Protein 6LYC (pdb70)

Solvent-accessible surface area: 7053 Å² total

Structure (mmCIF, N/CA/C/O backbone):
data_6LYC
#
_entry.id   6LYC
#
_cell.length_a   82.967
_cell.length_b   30.721
_cell.length_c   43.482
_cell.angle_alpha   90.00
_cell.angle_beta   100.26
_cell.angle_gamma   90.00
#
_symmetry.space_group_name_H-M   'C 1 2 1'
#
loop_
_entity.id
_entity.type
_entity.pdbx_description
1 polymer 'SIRPa of the NOD mouse strain'
2 polymer D4-2
3 non-polymer 'ACETIC ACID'
4 water water
#
loop_
_atom_site.group_PDB
_atom_site.id
_atom_site.type_symbol
_atom_site.label_atom_id
_atom_site.label_alt_id
_atom_site.label_comp_id
_atom_site.label_asym_id
_atom_site.label_entity_id
_atom_site.label_seq_id
_atom_site.pdbx_PDB_ins_code
_atom_site.Cartn_x
_atom_site.Cartn_y
_atom_site.Cartn_z
_atom_site.occupancy
_atom_site.B_iso_or_equiv
_atom_site.auth_seq_id
_atom_site.auth_comp_id
_atom_site.auth_asym_id
_atom_site.auth_atom_id
_atom_site.pdbx_PDB_model_num
ATOM 1 N N . THR A 1 7 ? 24.993 -31.450 -14.042 1.00 73.88 6 THR A N 1
ATOM 2 C CA . THR A 1 7 ? 25.178 -30.219 -14.810 1.00 72.64 6 THR A CA 1
ATOM 3 C C . THR A 1 7 ? 23.839 -29.531 -15.098 1.00 66.87 6 THR A C 1
ATOM 4 O O . THR A 1 7 ? 23.703 -28.782 -16.068 1.00 63.20 6 THR A O 1
ATOM 8 N N . GLU A 1 8 ? 22.855 -29.780 -14.237 1.00 65.34 7 GLU A N 1
ATOM 9 C CA . GLU A 1 8 ? 21.518 -29.255 -14.448 1.00 62.32 7 GLU A CA 1
ATOM 10 C C . GLU A 1 8 ? 21.483 -27.755 -14.162 1.00 54.96 7 GLU A C 1
ATOM 11 O O . GLU A 1 8 ? 22.432 -27.173 -13.620 1.00 54.00 7 GLU A O 1
ATOM 17 N N . VAL A 1 9 ? 20.362 -27.130 -14.543 1.00 50.88 8 VAL A N 1
ATOM 18 C CA . VAL A 1 9 ? 20.223 -25.690 -14.377 1.00 44.07 8 VAL A CA 1
ATOM 19 C C . VAL A 1 9 ? 20.292 -25.339 -12.902 1.00 41.02 8 VAL A C 1
ATOM 20 O O . VAL A 1 9 ? 19.790 -26.066 -12.034 1.00 45.76 8 VAL A O 1
ATOM 24 N N . LYS A 1 10 ? 20.934 -24.223 -12.608 1.00 33.59 9 LYS A N 1
ATOM 25 C CA . LYS A 1 10 ? 20.971 -23.700 -11.259 1.00 36.12 9 LYS A CA 1
ATOM 26 C C . LYS A 1 10 ? 20.225 -22.379 -11.232 1.00 35.53 9 LYS A C 1
ATOM 27 O O . LYS A 1 10 ? 20.262 -21.612 -12.197 1.00 32.14 9 LYS A O 1
ATOM 33 N N . VAL A 1 11 ? 19.504 -22.146 -10.141 1.00 33.02 10 VAL A N 1
ATOM 34 C CA . VAL A 1 11 ? 18.813 -20.895 -9.882 1.00 28.44 10 VAL A CA 1
ATOM 35 C C . VAL A 1 11 ? 19.591 -20.193 -8.793 1.00 28.89 10 VAL A C 1
ATOM 36 O O . VAL A 1 11 ? 19.748 -20.729 -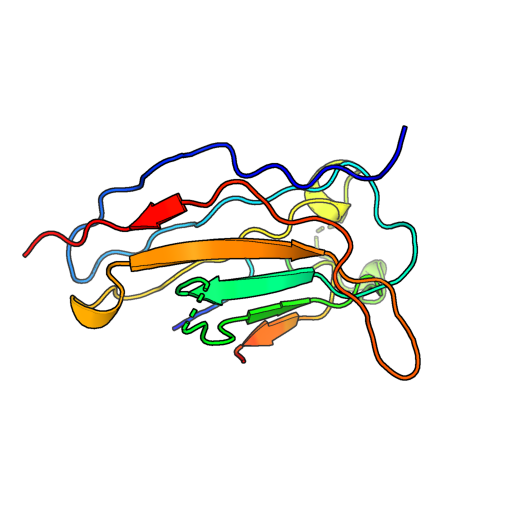7.692 1.00 32.05 10 VAL A O 1
ATOM 40 N N . ILE A 1 12 ? 20.078 -18.991 -9.094 1.00 28.81 11 ILE A N 1
ATOM 41 C CA A ILE A 1 12 ? 21.030 -18.284 -8.247 0.66 29.42 11 ILE A CA 1
ATOM 42 C CA B ILE A 1 12 ? 21.038 -18.293 -8.248 0.34 29.47 11 ILE A CA 1
ATOM 43 C C . ILE A 1 12 ? 20.359 -17.047 -7.688 1.00 29.36 11 ILE A C 1
ATOM 44 O O . ILE A 1 12 ? 20.101 -16.093 -8.424 1.00 26.91 11 ILE A O 1
ATOM 53 N N . GLN A 1 13 ? 20.091 -17.034 -6.376 1.00 31.08 12 GLN A N 1
ATOM 54 C CA . GLN A 1 13 ? 19.680 -15.807 -5.701 1.00 29.51 12 GLN A CA 1
ATOM 55 C C . GLN A 1 13 ? 20.800 -15.344 -4.780 1.00 32.66 12 GLN A C 1
ATOM 56 O O . GLN A 1 13 ? 20.904 -15.828 -3.650 1.00 37.81 12 GLN A O 1
ATOM 62 N N . PRO A 1 14 ? 21.584 -14.344 -5.167 1.00 35.58 13 PRO A N 1
ATOM 63 C CA . PRO A 1 14 ? 22.852 -14.089 -4.461 1.00 42.97 13 PRO A CA 1
ATOM 64 C C . PRO A 1 14 ? 22.703 -13.457 -3.075 1.00 42.51 13 PRO A C 1
ATOM 65 O O . PRO A 1 14 ? 23.658 -13.519 -2.283 1.00 43.88 13 PRO A O 1
ATOM 69 N N . GLU A 1 15 ? 21.558 -12.861 -2.755 1.00 36.24 14 GLU A N 1
ATOM 70 C CA . GLU A 1 15 ? 21.360 -12.096 -1.527 1.00 40.02 14 GLU A CA 1
ATOM 71 C C . GLU A 1 15 ? 20.379 -12.818 -0.617 1.00 42.16 14 GLU A C 1
ATOM 72 O O . GLU A 1 15 ? 19.212 -12.990 -0.980 1.00 42.96 14 GLU A O 1
ATOM 78 N N . LYS A 1 16 ? 20.839 -13.210 0.569 1.00 43.00 15 LYS A N 1
ATOM 79 C CA . LYS A 1 16 ? 19.963 -13.870 1.522 1.00 39.41 15 LYS A CA 1
ATOM 80 C C . LYS A 1 16 ? 18.936 -12.904 2.116 1.00 43.08 15 LYS A C 1
ATOM 81 O O . LYS A 1 16 ? 17.869 -13.349 2.570 1.00 38.55 15 LYS A O 1
ATOM 87 N N . SER A 1 17 ? 19.233 -11.600 2.112 1.00 43.84 16 SER A N 1
ATOM 88 C CA . SER A 1 17 ? 18.315 -10.600 2.642 1.00 41.07 16 SER A CA 1
ATOM 89 C C . SER A 1 17 ? 18.596 -9.230 2.034 1.00 37.62 16 SER A C 1
ATOM 90 O O . SER A 1 17 ? 19.721 -8.928 1.609 1.00 43.49 16 SER A O 1
ATOM 93 N N . VAL A 1 18 ? 17.542 -8.424 1.968 1.00 36.16 17 VAL A N 1
ATOM 94 C CA A VAL A 1 18 ? 17.618 -7.051 1.488 0.48 33.60 17 VAL A CA 1
ATOM 95 C CA B VAL A 1 18 ? 17.598 -7.055 1.470 0.52 33.36 17 VAL A CA 1
ATOM 96 C C . VAL A 1 18 ? 16.804 -6.185 2.434 1.00 32.61 17 VAL A C 1
ATOM 97 O O . VAL A 1 18 ? 15.682 -6.547 2.808 1.00 33.39 17 VAL A O 1
ATOM 104 N N . SER A 1 19 ? 17.373 -5.056 2.850 1.00 33.62 18 SER A N 1
ATOM 105 C CA . SER A 1 19 ? 16.707 -4.111 3.738 1.00 34.74 18 SER A CA 1
ATOM 106 C C . SER A 1 19 ? 16.290 -2.919 2.899 1.00 37.05 18 SER A C 1
ATOM 107 O O . SER A 1 19 ? 17.078 -2.442 2.082 1.00 41.27 18 SER A O 1
ATOM 110 N N . VAL A 1 20 ? 15.040 -2.467 3.054 1.00 35.70 19 VAL A N 1
ATOM 111 C CA . VAL A 1 20 ? 14.519 -1.392 2.226 1.00 37.68 19 VAL A CA 1
ATOM 112 C C . VAL A 1 20 ? 13.624 -0.503 3.080 1.00 40.66 19 VAL A C 1
ATOM 113 O O . VAL A 1 20 ? 12.852 -0.992 3.912 1.00 45.17 19 VAL A O 1
ATOM 117 N N . ALA A 1 21 ? 13.744 0.805 2.886 1.00 41.72 20 ALA A N 1
ATOM 118 C CA . ALA A 1 21 ? 12.863 1.746 3.556 1.00 43.62 20 ALA A CA 1
ATOM 119 C C . ALA A 1 21 ? 11.504 1.776 2.864 1.00 39.97 20 ALA A C 1
ATOM 120 O O . ALA A 1 21 ? 11.410 1.695 1.632 1.00 37.97 20 ALA A O 1
ATOM 122 N N . ALA A 1 22 ? 10.444 1.837 3.664 1.00 44.34 21 ALA A N 1
ATOM 123 C CA . ALA A 1 22 ? 9.113 1.948 3.093 1.00 46.74 21 ALA A CA 1
ATOM 124 C C . ALA A 1 22 ? 9.069 3.163 2.179 1.00 46.51 21 ALA A C 1
ATOM 125 O O . ALA A 1 22 ? 9.621 4.217 2.496 1.00 51.54 21 ALA A O 1
ATOM 127 N N . GLY A 1 23 ? 8.453 2.995 1.015 1.00 40.91 22 GLY A N 1
ATOM 128 C CA . GLY A 1 23 ? 8.426 4.030 0.011 1.00 40.26 22 GLY A CA 1
ATOM 129 C C . GLY A 1 23 ? 9.539 3.963 -1.012 1.00 42.13 22 GLY A C 1
ATOM 130 O O . GLY A 1 23 ? 9.384 4.508 -2.111 1.00 46.10 22 GLY A O 1
ATOM 131 N N . ASP A 1 24 ? 10.663 3.323 -0.683 1.00 39.04 23 ASP A N 1
ATOM 132 C CA . ASP A 1 24 ? 11.761 3.131 -1.612 1.00 38.53 23 ASP A CA 1
ATOM 133 C C . ASP A 1 24 ? 11.431 1.942 -2.521 1.00 33.85 23 ASP A C 1
ATOM 134 O O . ASP A 1 24 ? 10.405 1.270 -2.362 1.00 33.02 23 ASP A O 1
ATOM 139 N N . SER A 1 25 ? 12.285 1.682 -3.499 1.00 33.10 24 SER A N 1
ATOM 140 C CA . SER A 1 25 ? 12.168 0.524 -4.365 1.00 30.98 24 SER A CA 1
ATOM 141 C C . SER A 1 25 ? 13.346 -0.401 -4.112 1.00 33.05 24 SER A C 1
ATOM 142 O O . SER A 1 25 ? 14.407 0.029 -3.631 1.00 34.24 24 SER A O 1
ATOM 145 N N . THR A 1 26 ? 13.159 -1.671 -4.444 1.00 32.02 25 THR A N 1
ATOM 146 C CA . THR A 1 26 ? 14.228 -2.634 -4.252 1.00 32.18 25 THR A CA 1
ATOM 147 C C . THR A 1 26 ? 14.222 -3.637 -5.390 1.00 31.34 25 THR A C 1
ATOM 148 O O . THR A 1 26 ? 13.254 -3.769 -6.124 1.00 30.70 25 THR A O 1
ATOM 152 N N . VAL A 1 27 ? 15.320 -4.369 -5.527 1.00 31.10 26 VAL A N 1
ATOM 153 C CA . VAL A 1 27 ? 15.492 -5.356 -6.580 1.00 26.76 26 VAL A CA 1
ATOM 154 C C . VAL A 1 27 ? 15.770 -6.683 -5.907 1.00 27.80 26 VAL A C 1
ATOM 155 O O . VAL A 1 27 ? 16.607 -6.764 -4.992 1.00 32.33 26 VAL A O 1
ATOM 159 N N . LEU A 1 28 ? 15.031 -7.704 -6.325 1.00 28.09 27 LEU A N 1
ATOM 160 C CA . LEU A 1 28 ? 15.248 -9.080 -5.912 1.00 29.59 27 LEU A CA 1
ATOM 161 C C . LEU A 1 28 ? 16.007 -9.759 -7.044 1.00 27.14 27 LEU A C 1
ATOM 162 O O . LEU A 1 28 ? 15.472 -9.888 -8.152 1.00 26.77 27 LEU A O 1
ATOM 167 N N . ASN A 1 29 ? 17.257 -10.181 -6.783 1.00 27.69 28 ASN A N 1
ATOM 168 C CA . ASN A 1 29 ? 18.098 -10.691 -7.847 1.00 27.28 28 ASN A CA 1
ATOM 169 C C . ASN A 1 29 ? 17.923 -12.194 -8.014 1.00 24.43 28 ASN A C 1
ATOM 170 O O . ASN A 1 29 ? 17.909 -12.948 -7.035 1.00 28.29 28 ASN A O 1
ATOM 175 N N . CYS A 1 30 ? 17.810 -12.609 -9.272 1.00 27.04 29 CYS A N 1
ATOM 176 C CA . CYS A 1 30 ? 17.825 -14.017 -9.613 1.00 26.75 29 CYS A CA 1
ATOM 177 C C . CYS A 1 30 ? 18.406 -14.170 -11.002 1.00 25.17 29 CYS A C 1
ATOM 178 O O . CYS A 1 30 ? 18.049 -13.424 -11.927 1.00 27.74 29 CYS A O 1
ATOM 181 N N . THR A 1 31 ? 19.352 -15.094 -11.144 1.00 24.93 30 THR A N 1
ATOM 182 C CA . THR A 1 31 ? 19.878 -15.444 -12.455 1.00 27.64 30 THR A CA 1
ATOM 183 C C . THR A 1 31 ? 19.866 -16.955 -12.588 1.00 29.36 30 THR A C 1
ATOM 184 O O . THR A 1 31 ? 19.937 -17.676 -11.588 1.00 30.58 30 THR A O 1
ATOM 188 N N . LEU A 1 32 ? 19.788 -17.437 -13.824 1.00 26.50 31 LEU A N 1
ATOM 189 C CA . LEU A 1 32 ? 19.892 -18.863 -14.075 1.00 30.46 31 LEU A CA 1
ATOM 190 C C . LEU A 1 32 ? 21.136 -19.134 -14.885 1.00 30.81 31 LEU A C 1
ATOM 191 O O . LEU A 1 32 ? 21.631 -18.253 -15.574 1.00 31.28 31 LEU A O 1
ATOM 196 N N . THR A 1 33 ? 21.614 -20.371 -14.815 1.00 31.64 32 THR A N 1
ATOM 197 C CA . THR A 1 33 ? 22.756 -20.721 -15.646 1.00 32.69 32 THR A CA 1
ATOM 198 C C . THR A 1 33 ? 22.363 -21.108 -17.069 1.00 34.63 32 THR A C 1
ATOM 199 O O . THR A 1 33 ? 23.244 -21.245 -17.918 1.00 36.41 32 THR A O 1
ATOM 203 N N . SER A 1 34 ? 21.073 -21.266 -17.361 1.00 35.17 33 SER A N 1
ATOM 204 C CA . SER A 1 34 ? 20.633 -21.729 -18.667 1.00 32.24 33 SER A CA 1
ATOM 205 C C . SER A 1 34 ? 19.155 -21.409 -18.794 1.00 32.54 33 SER A C 1
ATOM 206 O O . SER A 1 34 ? 18.463 -21.250 -17.788 1.00 32.86 33 SER A O 1
ATOM 209 N N . LEU A 1 35 ? 18.671 -21.341 -20.039 1.00 32.32 34 LEU A N 1
ATOM 210 C CA . LEU A 1 35 ? 17.230 -21.247 -20.263 1.00 31.30 34 LEU A CA 1
ATOM 211 C C . LEU A 1 35 ? 16.596 -22.608 -20.481 1.00 32.14 34 LEU A C 1
ATOM 212 O O . LEU A 1 35 ? 15.360 -22.691 -20.566 1.00 37.91 34 LEU A O 1
ATOM 217 N N . LEU A 1 36 ? 17.385 -23.656 -20.542 1.00 34.16 35 LEU A N 1
ATOM 218 C CA . LEU A 1 36 ? 16.838 -24.978 -20.768 1.00 36.57 35 LEU A CA 1
ATOM 219 C C . LEU A 1 36 ? 16.733 -25.724 -19.444 1.00 38.92 35 LEU A C 1
ATOM 220 O O . LEU A 1 36 ? 17.460 -25.410 -18.494 1.00 40.83 35 LEU A O 1
ATOM 225 N N . PRO A 1 37 ? 15.800 -26.690 -19.322 1.00 40.99 36 PRO A N 1
ATOM 226 C CA . PRO A 1 37 ? 14.813 -27.031 -20.353 1.00 36.53 36 PRO A CA 1
ATOM 227 C C . PRO A 1 37 ? 13.759 -25.932 -20.412 1.00 34.20 36 PRO A C 1
ATOM 228 O O . PRO A 1 37 ? 13.658 -25.177 -19.459 1.00 34.12 36 PRO A O 1
ATOM 232 N N . VAL A 1 38 ? 13.025 -25.827 -21.518 1.00 35.77 37 VAL A N 1
ATOM 233 C CA . VAL A 1 38 ? 12.021 -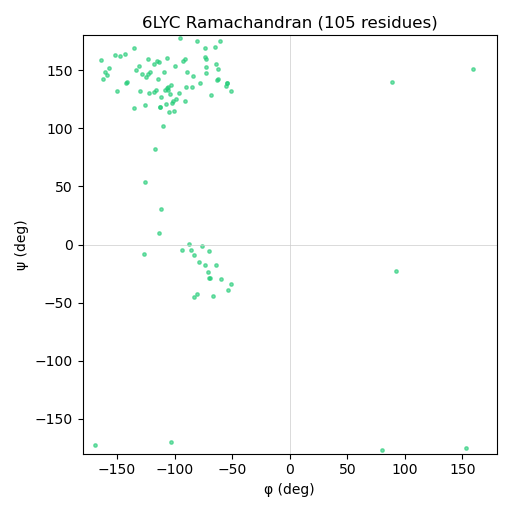24.782 -21.637 1.00 34.98 37 VAL A CA 1
ATOM 234 C C . VAL A 1 38 ? 11.054 -24.846 -20.465 1.00 31.64 37 VAL A C 1
ATOM 235 O O . VAL A 1 38 ? 10.619 -25.928 -20.047 1.00 32.40 37 VAL A O 1
ATOM 239 N N . GLY A 1 39 ? 10.691 -23.667 -19.952 1.00 28.43 38 GLY A N 1
ATOM 240 C CA . GLY A 1 39 ? 9.789 -23.587 -18.833 1.00 31.02 38 GLY A CA 1
ATOM 241 C C . GLY A 1 39 ? 9.918 -22.260 -18.129 1.00 27.57 38 GLY A C 1
ATOM 242 O O . GLY A 1 39 ? 10.974 -21.635 -18.149 1.00 27.30 38 GLY A O 1
ATOM 243 N N . PRO A 1 40 ? 8.850 -21.786 -17.511 1.00 24.01 39 PRO A N 1
ATOM 244 C CA . PRO A 1 40 ? 8.859 -20.442 -16.935 1.00 25.52 39 PRO A CA 1
ATOM 245 C C . PRO A 1 40 ? 9.685 -20.320 -15.663 1.00 22.11 39 PRO A C 1
ATOM 246 O O . PRO A 1 40 ? 10.062 -21.305 -14.997 1.00 24.43 39 PRO A O 1
ATOM 250 N N . ILE A 1 41 ? 10.022 -19.065 -15.365 1.00 23.09 40 ILE A N 1
ATOM 251 C CA . ILE A 1 41 ? 10.650 -18.699 -14.093 1.00 23.40 40 ILE A CA 1
ATOM 252 C C . ILE A 1 41 ? 9.611 -17.881 -13.345 1.00 22.22 40 ILE A C 1
ATOM 253 O O . ILE A 1 41 ? 9.128 -16.881 -13.883 1.00 23.37 40 ILE A O 1
ATOM 258 N N . ARG A 1 42 ? 9.311 -18.267 -12.123 1.00 24.14 41 ARG A N 1
ATOM 259 C CA . ARG A 1 42 ? 8.279 -17.578 -11.348 1.00 24.13 41 ARG A CA 1
ATOM 260 C C . ARG A 1 42 ? 8.819 -17.185 -9.979 1.00 25.11 41 ARG A C 1
ATOM 261 O O . ARG A 1 42 ? 9.681 -17.867 -9.418 1.00 26.04 41 ARG A O 1
ATOM 269 N N . TRP A 1 43 ? 8.347 -16.068 -9.462 1.00 27.39 42 TRP A N 1
ATOM 270 C CA . TRP A 1 43 ? 8.708 -15.625 -8.129 1.00 24.46 42 TRP A CA 1
ATOM 271 C C . TRP A 1 43 ? 7.530 -15.828 -7.200 1.00 22.58 42 TRP A C 1
ATOM 272 O O . TRP A 1 43 ? 6.394 -15.439 -7.545 1.00 26.22 42 TRP A O 1
ATOM 283 N N . TYR A 1 44 ? 7.790 -16.365 -6.025 1.00 25.01 43 TYR A N 1
ATOM 284 C CA . TYR A 1 44 ? 6.826 -16.618 -4.965 1.00 26.40 43 TYR A CA 1
ATOM 285 C C . TYR A 1 44 ? 7.249 -15.911 -3.683 1.00 30.94 43 TYR A C 1
ATOM 286 O O . TYR A 1 44 ? 8.441 -15.784 -3.392 1.00 30.08 43 TYR A O 1
ATOM 295 N N . ARG A 1 45 ? 6.276 -15.457 -2.902 1.00 29.54 44 ARG A N 1
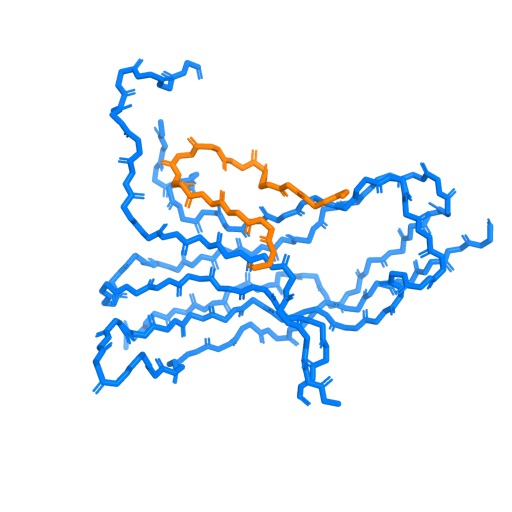ATOM 296 C CA . ARG A 1 45 ? 6.485 -15.134 -1.494 1.00 31.97 44 ARG A CA 1
ATOM 297 C C . ARG A 1 45 ? 6.068 -16.337 -0.672 1.00 34.27 44 ARG A C 1
ATOM 298 O O . ARG A 1 45 ? 4.953 -16.850 -0.835 1.00 34.01 44 ARG A O 1
ATOM 306 N N . GLY A 1 46 ? 6.929 -16.761 0.241 1.00 37.37 45 GLY A N 1
ATOM 307 C CA . GLY A 1 46 ? 6.658 -17.935 1.034 1.00 42.55 45 GLY A CA 1
ATOM 308 C C . GLY A 1 46 ? 6.965 -19.234 0.300 1.00 45.24 45 GLY A C 1
ATOM 309 O O . GLY A 1 46 ? 7.466 -19.267 -0.840 1.00 40.72 45 GLY A O 1
ATOM 310 N N . VAL A 1 47 ? 6.656 -20.329 0.998 1.00 47.54 46 VAL A N 1
ATOM 311 C CA . VAL A 1 47 ? 6.786 -21.695 0.484 1.00 50.62 46 VAL A CA 1
ATOM 312 C C . VAL A 1 47 ? 5.471 -22.454 0.647 1.00 52.55 46 VAL A C 1
ATOM 313 O O . VAL A 1 47 ? 4.918 -22.535 1.744 1.00 57.49 46 VAL A O 1
ATOM 317 N N . SER A 1 50 ? 1.649 -20.409 3.275 1.00 69.19 49 SER A N 1
ATOM 318 C CA . SER A 1 50 ? 2.176 -21.038 2.072 1.00 64.81 49 SER A CA 1
ATOM 319 C C . SER A 1 50 ? 2.387 -19.982 0.999 1.00 61.64 49 SER A C 1
ATOM 320 O O . SER A 1 50 ? 2.274 -18.785 1.270 1.00 64.06 49 SER A O 1
ATOM 323 N N . ARG A 1 51 ? 2.666 -20.413 -0.224 1.00 53.61 50 ARG A N 1
ATOM 324 C CA . ARG A 1 51 ? 3.264 -19.494 -1.176 1.00 47.82 50 ARG A CA 1
ATOM 325 C C . ARG A 1 51 ? 2.242 -18.769 -2.050 1.00 42.55 50 ARG A C 1
ATOM 326 O O . ARG A 1 51 ? 1.076 -19.169 -2.184 1.00 44.41 50 ARG A O 1
ATOM 334 N N . GLN A 1 52 ? 2.694 -17.643 -2.577 1.00 35.28 51 GLN A N 1
ATOM 335 C CA . GLN A 1 52 ? 1.884 -16.668 -3.293 1.00 34.90 51 GLN A CA 1
ATOM 336 C C . GLN A 1 52 ? 2.666 -16.271 -4.535 1.00 32.89 51 GLN A C 1
ATOM 337 O O . GLN A 1 52 ? 3.788 -15.757 -4.435 1.00 30.81 51 GLN A O 1
ATOM 343 N N . LEU A 1 53 ? 2.110 -16.546 -5.705 1.00 30.63 52 LEU A N 1
ATOM 344 C CA . LEU A 1 53 ? 2.752 -16.198 -6.960 1.00 28.86 52 LEU A CA 1
ATOM 345 C C . LEU A 1 53 ? 2.761 -14.688 -7.109 1.00 28.88 52 LEU A C 1
ATOM 346 O O . LEU A 1 53 ? 1.711 -14.045 -7.002 1.00 32.94 52 LEU A O 1
ATOM 351 N N . ILE A 1 54 ? 3.921 -14.114 -7.386 1.00 27.46 53 ILE A N 1
ATOM 352 C CA A ILE A 1 54 ? 4.181 -12.680 -7.470 0.44 28.16 53 ILE A CA 1
ATOM 353 C CA B ILE A 1 54 ? 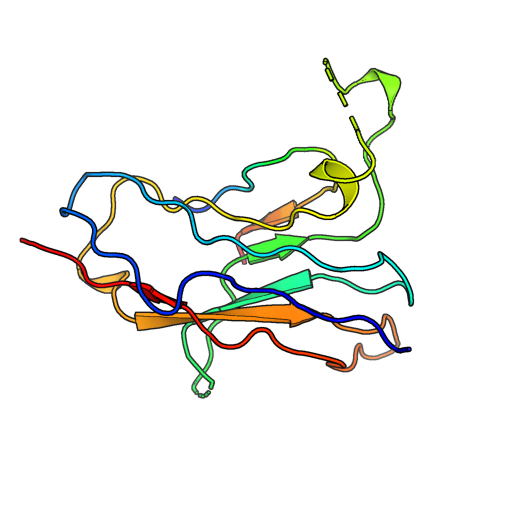3.932 -12.677 -7.573 0.56 28.80 53 ILE A CA 1
AT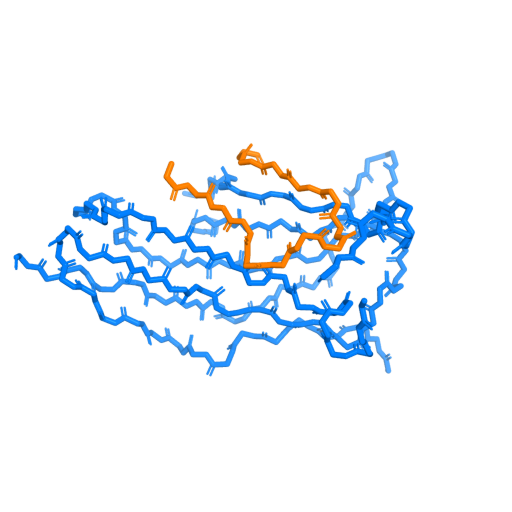OM 354 C C . ILE A 1 54 ? 4.457 -12.243 -8.913 1.00 28.17 53 ILE A C 1
ATOM 355 O O . ILE A 1 54 ? 4.076 -11.152 -9.350 1.00 28.54 53 ILE A O 1
ATOM 364 N N . TYR A 1 55 ? 5.220 -13.052 -9.637 1.00 25.61 54 TYR A N 1
ATOM 365 C CA . TYR A 1 55 ? 5.725 -12.584 -10.915 1.00 23.69 54 TYR A CA 1
ATOM 366 C C . TYR A 1 55 ? 6.131 -13.804 -11.737 1.00 21.74 54 TYR A C 1
ATOM 367 O O . TYR A 1 55 ? 6.614 -14.776 -11.171 1.00 26.89 54 TYR A O 1
ATOM 376 N N . SER A 1 56 ? 6.008 -13.726 -13.065 1.00 21.95 55 SER A N 1
ATOM 377 C CA . SER A 1 56 ? 6.289 -14.829 -13.965 1.00 22.17 55 SER A CA 1
ATOM 378 C C . SER A 1 56 ? 6.970 -14.347 -15.242 1.00 21.65 55 SER A C 1
ATOM 3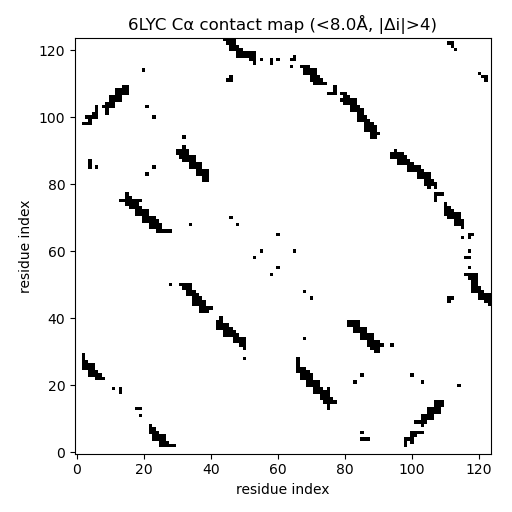79 O O . SER A 1 56 ? 6.606 -13.312 -15.808 1.00 23.91 55 SER A O 1
ATOM 382 N N . PHE A 1 57 ? 7.948 -15.124 -15.695 1.00 21.73 56 PHE A N 1
ATOM 383 C CA . PHE A 1 57 ? 8.566 -14.942 -16.985 1.00 21.69 56 PHE A CA 1
ATOM 384 C C . PHE A 1 57 ? 8.411 -16.200 -17.834 1.00 23.37 56 PHE A C 1
ATOM 385 O O . PHE A 1 57 ? 8.519 -17.324 -17.326 1.00 27.10 56 PHE A O 1
ATOM 393 N N . THR A 1 58 ? 8.311 -15.990 -19.150 1.00 23.36 57 THR A N 1
ATOM 394 C CA . THR A 1 58 ? 8.570 -17.076 -20.091 1.00 23.90 57 THR A CA 1
ATOM 395 C C . THR A 1 58 ? 10.046 -17.062 -20.488 1.00 22.80 57 THR A C 1
ATOM 396 O O . THR A 1 58 ? 10.734 -16.051 -20.343 1.00 25.86 57 THR A O 1
ATOM 400 N N . THR A 1 59 ? 10.526 -18.185 -20.986 1.00 23.88 58 THR A N 1
ATOM 401 C CA . THR A 1 59 ? 11.859 -18.172 -21.589 1.00 25.07 58 THR A CA 1
ATOM 402 C C . THR A 1 59 ? 11.836 -17.751 -23.051 1.00 26.49 58 THR A C 1
ATOM 403 O O . THR A 1 59 ? 12.908 -17.613 -23.660 1.00 30.29 58 THR A O 1
ATOM 407 N N . GLU A 1 60 ? 10.661 -17.544 -23.647 1.00 26.40 59 GLU A N 1
ATOM 408 C CA . GLU A 1 60 ? 10.604 -16.964 -24.977 1.00 26.05 59 GLU A CA 1
ATOM 409 C C . GLU A 1 60 ? 11.137 -15.541 -24.914 1.00 27.65 59 GLU A C 1
ATOM 410 O O . GLU A 1 60 ? 11.284 -14.954 -23.842 1.00 29.06 59 GLU A O 1
ATOM 416 N N . HIS A 1 61 ? 11.348 -14.954 -26.072 1.00 30.34 60 HIS A N 1
ATOM 417 C CA . HIS A 1 61 ? 11.900 -13.605 -26.106 1.00 29.53 60 HIS A CA 1
ATOM 418 C C . HIS A 1 61 ? 11.128 -12.730 -27.069 1.00 30.53 60 HIS A C 1
ATOM 419 O O . HIS A 1 61 ? 10.575 -13.200 -28.065 1.00 31.35 60 HIS A O 1
ATOM 426 N N . PHE A 1 62 ? 11.109 -11.441 -26.749 1.00 32.01 61 PHE A N 1
ATOM 427 C CA . PHE A 1 62 ? 10.615 -10.458 -27.672 1.00 32.20 61 PHE A CA 1
ATOM 428 C C . PHE A 1 62 ? 11.515 -10.444 -28.895 1.00 34.94 61 PHE A C 1
ATOM 429 O O . PHE A 1 62 ? 12.689 -10.832 -28.809 1.00 36.89 61 PHE A O 1
ATOM 437 N N . PRO A 1 63 ? 10.999 -10.017 -30.042 1.00 35.60 62 PRO A N 1
ATOM 438 C CA . PRO A 1 63 ? 11.861 -9.873 -31.217 1.00 41.62 62 PRO A CA 1
ATOM 439 C C . PRO A 1 63 ? 13.075 -9.051 -30.825 1.00 49.92 62 PRO A C 1
ATOM 440 O O . PRO A 1 63 ? 12.958 -8.033 -30.132 1.00 46.95 62 PRO A O 1
ATOM 444 N N . ARG A 1 64 ? 14.259 -9.548 -31.212 1.00 60.19 63 ARG A N 1
ATOM 445 C CA . ARG A 1 64 ? 15.513 -8.959 -30.748 1.00 68.38 63 ARG A CA 1
ATOM 446 C C . ARG A 1 64 ? 15.624 -7.498 -31.155 1.00 71.96 63 ARG A C 1
ATOM 447 O O . ARG A 1 64 ? 16.253 -6.700 -30.451 1.00 71.99 63 ARG A O 1
ATOM 455 N N . VAL A 1 65 ? 15.005 -7.128 -32.277 1.00 75.60 64 VAL A N 1
ATOM 456 C CA . VAL A 1 65 ? 15.140 -5.776 -32.803 1.00 79.00 64 VAL A CA 1
ATOM 457 C C . VAL A 1 65 ? 14.443 -4.754 -31.907 1.00 84.99 64 VAL A C 1
ATOM 458 O O . VAL A 1 65 ? 14.856 -3.588 -31.847 1.00 86.99 64 VAL A O 1
ATOM 462 N N . THR A 1 66 ? 13.395 -5.160 -31.191 1.00 89.09 65 THR A N 1
ATOM 463 C CA . THR A 1 66 ? 12.694 -4.241 -30.302 1.00 95.53 65 THR A CA 1
ATOM 464 C C . THR A 1 66 ? 13.446 -3.972 -29.001 1.00 97.85 65 THR A C 1
ATOM 465 O O . THR A 1 66 ? 12.957 -3.195 -28.173 1.00 98.77 65 THR A O 1
ATOM 469 N N . ASN A 1 67 ? 14.610 -4.589 -28.796 1.00 98.33 66 ASN A N 1
ATOM 470 C CA . ASN A 1 67 ? 15.457 -4.292 -27.647 1.00 97.02 66 ASN A CA 1
ATOM 471 C C . ASN A 1 67 ? 16.432 -3.185 -28.034 1.00 97.31 66 ASN A C 1
ATOM 472 O O . ASN A 1 67 ? 17.181 -3.323 -29.008 1.00 99.75 66 ASN A O 1
ATOM 477 N N . VAL A 1 68 ? 16.414 -2.090 -27.283 1.00 94.60 67 VAL A N 1
ATOM 478 C CA . VAL A 1 68 ? 17.328 -0.978 -27.527 1.00 93.57 67 VAL A CA 1
ATOM 479 C C . VAL A 1 68 ? 18.097 -0.657 -26.252 1.00 90.89 67 VAL A C 1
ATOM 480 O O . VAL A 1 68 ? 18.187 -1.493 -25.350 1.00 87.02 67 VAL A O 1
ATOM 484 N N . ALA A 1 71 ? 20.052 -7.828 -26.008 1.00 55.01 70 ALA A N 1
ATOM 485 C CA . ALA A 1 71 ? 20.326 -8.876 -25.036 1.00 50.17 70 ALA A CA 1
ATOM 486 C C . ALA A 1 71 ? 21.826 -9.177 -24.964 1.00 49.78 70 ALA A C 1
ATOM 487 O O . ALA A 1 71 ? 22.587 -8.841 -25.866 1.00 53.33 70 ALA A O 1
ATOM 489 N N . THR A 1 72 ? 22.242 -9.794 -23.860 1.00 42.46 71 THR A N 1
ATOM 490 C CA . THR A 1 72 ? 23.599 -10.298 -23.710 1.00 42.97 71 THR A CA 1
ATOM 491 C C . THR A 1 72 ? 23.482 -11.679 -23.104 1.00 42.33 71 THR A C 1
ATOM 492 O O . THR A 1 72 ? 22.401 -12.083 -22.658 1.00 36.58 71 THR A O 1
ATOM 496 N N . LYS A 1 73 ? 24.593 -12.412 -23.079 1.00 45.70 72 LYS A N 1
ATOM 497 C CA . LYS A 1 73 ? 24.580 -13.713 -22.421 1.00 49.25 72 LYS A CA 1
ATOM 498 C C . LYS A 1 73 ? 24.078 -13.597 -20.992 1.00 46.15 72 LYS A C 1
ATOM 499 O O . LYS A 1 73 ? 23.312 -14.448 -20.525 1.00 48.38 72 LYS A O 1
ATOM 505 N N . ARG A 1 74 ? 24.467 -12.528 -20.291 1.00 43.08 73 ARG A N 1
ATOM 506 C CA . ARG A 1 74 ? 24.089 -12.405 -18.890 1.00 39.93 73 ARG A CA 1
ATOM 507 C C . ARG A 1 74 ? 22.663 -11.886 -18.736 1.00 37.05 73 ARG A C 1
ATOM 508 O O . ARG A 1 74 ? 21.907 -12.417 -17.926 1.00 35.26 73 ARG A O 1
ATOM 516 N N . SER A 1 75 ? 22.264 -10.886 -19.529 1.00 35.72 74 SER A N 1
ATOM 517 C CA . SER A 1 75 ? 20.923 -10.325 -19.379 1.00 33.21 74 SER A CA 1
ATOM 518 C C . SER A 1 75 ? 19.846 -11.295 -19.835 1.00 28.86 74 SER A C 1
ATOM 519 O O . SER A 1 75 ? 18.725 -11.247 -19.320 1.00 30.30 74 SER A O 1
ATOM 522 N N . ASN A 1 76 ? 20.175 -12.173 -20.791 1.00 30.46 75 ASN A N 1
ATOM 523 C CA . ASN A 1 76 ? 19.230 -13.203 -21.216 1.00 30.60 75 ASN A CA 1
ATOM 524 C C . ASN A 1 76 ? 18.901 -14.174 -20.096 1.00 28.17 75 ASN A C 1
ATOM 525 O O . ASN A 1 76 ? 17.896 -14.898 -20.169 1.00 26.90 75 ASN A O 1
ATOM 530 N N . LEU A 1 77 ? 19.716 -14.215 -19.046 1.00 25.96 76 LEU A N 1
ATOM 531 C CA . LEU A 1 77 ? 19.608 -15.176 -17.961 1.00 24.41 76 LEU A CA 1
ATOM 532 C C . LEU A 1 77 ? 19.246 -14.538 -16.645 1.00 24.01 76 LEU A C 1
ATOM 533 O O . LEU A 1 77 ? 19.199 -15.238 -15.613 1.00 26.00 76 LEU A O 1
ATOM 538 N N . ASP A 1 78 ? 18.868 -13.248 -16.670 1.00 24.15 77 ASP A N 1
ATOM 539 C CA . ASP A 1 78 ? 18.629 -12.473 -15.456 1.00 22.48 77 ASP A CA 1
ATOM 540 C C . ASP A 1 78 ? 17.118 -12.306 -15.274 1.00 24.59 77 ASP A C 1
ATOM 541 O O . ASP A 1 78 ? 16.490 -11.547 -16.017 1.00 25.33 77 ASP A O 1
ATOM 546 N N . PHE A 1 79 ? 16.601 -12.899 -14.219 1.00 22.92 78 PHE A N 1
ATOM 547 C CA . PHE A 1 79 ? 15.177 -12.958 -13.925 1.00 21.28 78 PHE A CA 1
ATOM 548 C C . PHE A 1 79 ? 14.858 -12.123 -12.690 1.00 22.39 78 PHE A C 1
ATOM 549 O O . PHE A 1 79 ? 13.895 -12.359 -11.986 1.00 24.34 78 PHE A O 1
ATOM 557 N N . SER A 1 80 ? 15.626 -11.075 -12.479 1.00 23.78 79 SER A N 1
ATOM 558 C CA . SER A 1 80 ? 15.452 -10.221 -11.319 1.00 23.16 79 SER A CA 1
ATOM 559 C C . SER A 1 80 ? 14.194 -9.382 -11.471 1.00 23.61 79 SER A C 1
ATOM 560 O O . SER A 1 80 ? 13.824 -8.986 -12.586 1.00 23.28 79 SER A O 1
ATOM 563 N N . ILE A 1 81 ? 13.576 -9.110 -10.324 1.00 22.65 80 ILE A N 1
ATOM 564 C CA . ILE A 1 81 ? 12.376 -8.277 -10.307 1.00 21.63 80 ILE A CA 1
ATOM 565 C C . ILE A 1 81 ? 12.596 -7.086 -9.402 1.00 25.09 80 ILE A C 1
ATOM 566 O O . ILE A 1 81 ? 13.491 -7.066 -8.549 1.00 27.99 80 ILE A O 1
ATOM 571 N N . ARG A 1 82 ? 11.777 -6.059 -9.616 1.00 24.51 81 ARG A N 1
ATOM 572 C CA A ARG A 1 82 ? 11.778 -4.847 -8.821 0.59 24.63 81 ARG A CA 1
ATOM 573 C CA B ARG A 1 82 ? 11.788 -4.864 -8.792 0.41 25.11 81 ARG A CA 1
ATOM 574 C C . ARG A 1 82 ? 10.445 -4.739 -8.081 1.00 24.74 81 ARG A C 1
ATOM 575 O O . ARG A 1 82 ? 9.381 -5.079 -8.644 1.00 26.19 81 ARG A O 1
ATOM 590 N N . ILE A 1 83 ? 10.475 -4.307 -6.820 1.00 24.21 82 ILE A N 1
ATOM 591 C CA . ILE A 1 83 ? 9.254 -3.926 -6.089 1.00 24.70 82 ILE A CA 1
ATOM 592 C C . ILE A 1 83 ? 9.334 -2.431 -5.864 1.00 26.68 82 ILE A C 1
ATOM 593 O O . ILE A 1 83 ? 10.292 -1.919 -5.246 1.00 26.95 82 ILE A O 1
ATOM 598 N N . SER A 1 84 ? 8.377 -1.708 -6.424 1.00 25.52 83 SER A N 1
ATOM 599 C CA . SER A 1 84 ? 8.334 -0.270 -6.300 1.00 29.43 83 SER A CA 1
ATOM 600 C C . SER A 1 84 ? 7.475 0.139 -5.111 1.00 30.34 83 SER A C 1
ATOM 601 O O . SER A 1 84 ? 6.502 -0.547 -4.765 1.00 28.90 83 SER A O 1
ATOM 604 N N A ASN A 1 85 ? 7.860 1.240 -4.472 0.70 30.03 84 ASN A N 1
ATOM 605 N N B ASN A 1 85 ? 7.797 1.289 -4.524 0.30 30.65 84 ASN A N 1
ATOM 606 C CA A ASN A 1 85 ? 7.068 1.895 -3.433 0.70 32.00 84 ASN A CA 1
ATOM 607 C CA B ASN A 1 85 ? 7.008 1.853 -3.430 0.30 32.22 84 ASN A CA 1
ATOM 608 C C A ASN A 1 85 ? 6.681 0.914 -2.322 0.70 31.14 84 ASN A C 1
ATOM 609 C C B ASN A 1 85 ? 6.668 0.769 -2.406 0.30 31.36 84 ASN A C 1
ATOM 610 O O A ASN A 1 85 ? 5.507 0.749 -1.966 0.70 33.14 84 ASN A O 1
ATOM 611 O O B ASN A 1 85 ? 5.524 0.338 -2.247 0.30 30.25 84 ASN A O 1
ATOM 620 N N . VAL A 1 86 ? 7.727 0.306 -1.747 1.00 33.35 85 VAL A N 1
ATOM 621 C CA . VAL A 1 86 ? 7.599 -0.815 -0.826 1.00 31.85 85 VAL A CA 1
ATOM 622 C C . VAL A 1 86 ? 6.709 -0.469 0.357 1.00 35.29 85 VAL A C 1
ATOM 623 O O . VAL A 1 86 ? 6.736 0.646 0.888 1.00 37.38 85 VAL A O 1
ATOM 627 N N . THR A 1 87 ? 5.883 -1.434 0.743 1.00 37.39 86 THR A N 1
ATOM 628 C CA . THR A 1 87 ? 4.957 -1.362 1.859 1.00 38.99 86 THR A CA 1
ATOM 629 C C . THR A 1 87 ? 5.339 -2.429 2.876 1.00 34.40 86 THR A C 1
ATOM 630 O O . THR A 1 87 ? 5.987 -3.431 2.531 1.00 32.88 86 THR A O 1
ATOM 634 N N . PRO A 1 88 ? 4.978 -2.232 4.147 1.00 39.17 87 PRO A N 1
ATOM 635 C CA . PRO A 1 88 ? 5.267 -3.249 5.170 1.00 40.78 87 PRO A CA 1
ATOM 636 C C . PRO A 1 88 ? 4.819 -4.640 4.785 1.00 39.66 87 PRO A C 1
ATOM 637 O O . PRO A 1 88 ? 5.496 -5.623 5.120 1.00 39.61 87 PRO A O 1
ATOM 641 N N . GLU A 1 89 ? 3.713 -4.759 4.062 1.00 35.98 88 GLU A N 1
ATOM 642 C CA . GLU A 1 89 ? 3.200 -6.051 3.647 1.00 37.90 88 GLU A CA 1
ATOM 643 C C . GLU A 1 89 ? 4.067 -6.708 2.599 1.00 39.00 88 GLU A C 1
ATOM 644 O O . GLU A 1 89 ? 3.786 -7.853 2.222 1.00 42.06 88 GLU A O 1
ATOM 650 N N . ASP A 1 90 ? 5.095 -6.004 2.100 1.00 33.14 89 ASP A N 1
ATOM 651 C CA . ASP A 1 90 ? 6.070 -6.622 1.211 1.00 33.02 89 ASP A CA 1
ATOM 652 C C . ASP A 1 90 ? 7.110 -7.456 1.949 1.00 33.31 89 ASP A C 1
ATOM 653 O O . ASP A 1 90 ? 7.853 -8.206 1.294 1.00 34.41 89 ASP A O 1
ATOM 658 N N . ALA A 1 91 ? 7.224 -7.302 3.267 1.00 32.20 90 ALA A N 1
ATOM 659 C CA . ALA A 1 91 ? 8.204 -8.083 4.011 1.00 34.86 90 ALA A CA 1
ATOM 660 C C . ALA A 1 91 ? 7.878 -9.563 3.906 1.00 36.61 90 ALA A C 1
ATOM 661 O O . ALA A 1 91 ? 6.712 -9.967 3.925 1.00 39.23 90 ALA A O 1
ATOM 663 N N . GLY A 1 92 ? 8.912 -10.369 3.784 1.00 31.00 91 GLY A N 1
ATOM 664 C CA . GLY A 1 92 ? 8.757 -11.798 3.639 1.00 30.82 91 GLY A CA 1
ATOM 665 C C . GLY A 1 92 ? 9.954 -12.340 2.894 1.00 29.37 91 GLY A C 1
ATOM 666 O O . GLY A 1 92 ? 10.851 -11.591 2.519 1.00 29.53 91 GLY A O 1
ATOM 667 N N . THR A 1 93 ? 9.890 -13.632 2.596 1.00 31.85 92 THR A N 1
ATOM 668 C CA . THR A 1 93 ? 10.939 -14.313 1.839 1.00 31.15 92 THR A CA 1
ATOM 669 C C . THR A 1 93 ? 10.440 -14.644 0.438 1.00 30.61 92 THR A C 1
ATOM 670 O O . THR A 1 93 ? 9.331 -15.180 0.271 1.00 32.73 92 THR A O 1
ATOM 674 N N . TYR A 1 94 ? 11.260 -14.343 -0.559 1.00 30.43 93 TYR A N 1
ATOM 675 C CA . TYR A 1 94 ? 10.880 -14.432 -1.959 1.00 28.41 93 TYR A CA 1
ATOM 676 C C . TYR A 1 94 ? 11.779 -15.464 -2.617 1.00 28.79 93 TYR A C 1
ATOM 677 O O . TYR A 1 94 ? 13.006 -15.432 -2.429 1.00 30.30 93 TYR A O 1
ATOM 686 N N . TYR A 1 95 ? 11.181 -16.396 -3.352 1.00 26.43 94 TYR A N 1
ATOM 687 C CA . TYR A 1 95 ? 11.876 -17.485 -4.039 1.00 26.83 94 TYR A CA 1
ATOM 688 C C . TYR A 1 95 ? 11.719 -17.385 -5.545 1.00 25.13 94 TYR A C 1
ATOM 689 O O . TYR A 1 95 ? 10.613 -17.141 -6.054 1.00 26.08 94 TYR A O 1
ATOM 698 N N . CYS A 1 96 ? 12.822 -17.536 -6.268 1.00 26.36 95 CYS A N 1
ATOM 699 C CA . CYS A 1 96 ? 12.805 -17.568 -7.711 1.00 24.45 95 CYS A CA 1
ATOM 700 C C . CYS A 1 96 ? 12.838 -19.033 -8.109 1.00 28.70 95 CYS A C 1
ATOM 701 O O . CYS A 1 96 ? 13.686 -19.788 -7.633 1.00 26.82 95 CYS A O 1
ATOM 704 N N . VAL A 1 97 ? 11.892 -19.481 -8.913 1.00 28.46 96 VAL A N 1
ATOM 705 C CA . VAL A 1 97 ? 11.679 -20.904 -9.128 1.00 26.85 96 VAL A CA 1
ATOM 706 C C . VAL A 1 97 ? 11.625 -21.189 -10.611 1.00 24.96 96 VAL A C 1
ATOM 707 O O . VAL A 1 97 ? 10.900 -20.517 -11.350 1.00 25.99 96 VAL A O 1
ATOM 711 N N . LYS A 1 98 ? 12.360 -22.199 -11.047 1.00 27.54 97 LYS A N 1
ATOM 712 C CA . LYS A 1 98 ? 12.354 -22.591 -12.435 1.00 23.39 97 LYS A CA 1
ATOM 713 C C . LYS A 1 98 ? 11.512 -23.839 -12.615 1.00 27.13 97 LYS A C 1
ATOM 714 O O . LYS A 1 98 ? 11.610 -24.796 -11.842 1.00 29.42 97 LYS A O 1
ATOM 720 N N . PHE A 1 99 ? 10.715 -23.826 -13.676 1.00 28.70 98 PHE A N 1
ATOM 721 C CA . PHE A 1 99 ? 9.816 -24.931 -13.967 1.00 29.65 98 PHE A CA 1
ATOM 722 C C . PHE A 1 99 ? 10.177 -25.502 -15.327 1.00 29.65 98 PHE A C 1
ATOM 723 O O . PHE A 1 99 ? 10.762 -24.814 -16.160 1.00 30.91 98 PHE A O 1
ATOM 731 N N A GLN A 1 100 ? 9.839 -26.772 -15.536 0.50 30.33 99 GLN A N 1
ATOM 732 N N B GLN A 1 100 ? 9.791 -26.748 -15.572 0.50 30.27 99 GLN A N 1
ATOM 733 C CA A GLN A 1 100 ? 9.834 -27.361 -16.867 0.50 32.06 99 GLN A CA 1
ATOM 734 C CA B GLN A 1 100 ? 9.874 -27.329 -16.905 0.50 31.97 99 GLN A CA 1
ATOM 735 C C A GLN A 1 100 ? 8.427 -27.215 -17.430 0.50 32.71 99 GLN A C 1
ATOM 736 C C B GLN A 1 100 ? 8.474 -27.404 -17.503 0.50 33.40 99 GLN A C 1
ATOM 737 O O A GLN A 1 100 ? 7.444 -27.369 -16.701 0.50 33.51 99 GLN A O 1
ATOM 738 O O B GLN A 1 100 ? 7.544 -27.906 -16.865 0.50 34.16 99 GLN A O 1
ATOM 749 N N . ARG A 1 101 ? 8.340 -26.890 -18.721 1.00 33.27 100 ARG A N 1
ATOM 750 C CA . ARG A 1 101 ? 7.038 -26.737 -19.365 1.00 33.83 100 ARG A CA 1
ATOM 751 C C . ARG A 1 101 ? 6.419 -28.097 -19.595 1.00 39.01 100 ARG A C 1
ATOM 752 O O . ARG A 1 101 ? 7.075 -29.012 -20.089 1.00 37.83 100 ARG A O 1
ATOM 760 N N . GLY A 1 102 ? 5.151 -28.223 -19.244 1.00 40.85 101 GLY A N 1
ATOM 761 C CA . GLY A 1 102 ? 4.472 -29.475 -19.484 1.00 43.74 101 GLY A CA 1
ATOM 762 C C . GLY A 1 102 ? 2.991 -29.327 -19.258 1.00 47.44 101 GLY A C 1
ATOM 763 O O . GLY A 1 102 ? 2.479 -28.227 -19.045 1.00 43.23 101 GLY A O 1
ATOM 764 N N . SER A 1 103 ? 2.306 -30.470 -19.305 1.00 54.62 102 SER A N 1
ATOM 765 C CA . SER A 1 103 ? 0.881 -30.565 -19.009 1.00 61.23 102 SER A CA 1
ATOM 766 C C . SER A 1 103 ? 0.721 -31.458 -17.784 1.00 62.21 102 SER A C 1
ATOM 767 O O . SER A 1 103 ? 0.438 -32.659 -17.916 1.00 66.81 102 SER A O 1
ATOM 770 N N . PRO A 1 104 ? 0.900 -30.908 -16.565 1.00 60.45 103 PRO A N 1
ATOM 771 C CA . PRO A 1 104 ? 1.266 -29.512 -16.279 1.00 54.31 103 PRO A CA 1
ATOM 772 C C . PRO A 1 104 ? 2.771 -29.287 -16.064 1.00 50.04 103 PRO A C 1
ATOM 773 O O . PRO A 1 104 ? 3.548 -30.244 -16.113 1.00 52.12 103 PRO A O 1
ATOM 777 N N . ASP A 1 105 ? 3.155 -28.027 -15.840 1.00 46.38 104 ASP A N 1
ATOM 778 C CA . ASP A 1 105 ? 4.536 -27.683 -15.504 1.00 42.86 104 ASP A CA 1
ATOM 779 C C . ASP A 1 105 ? 4.932 -28.342 -14.187 1.00 45.12 104 ASP A C 1
ATOM 780 O O . ASP A 1 105 ? 4.101 -28.560 -13.301 1.00 46.15 104 ASP A O 1
ATOM 785 N N . THR A 1 106 ? 6.223 -28.637 -14.041 1.00 40.54 105 THR A N 1
ATOM 786 C CA . THR A 1 106 ? 6.736 -29.148 -12.775 1.00 40.56 105 THR A CA 1
ATOM 787 C C . THR A 1 106 ? 7.929 -28.315 -12.364 1.00 36.84 105 THR A C 1
ATOM 788 O O . THR A 1 106 ? 8.745 -27.935 -13.208 1.00 38.06 105 THR A O 1
ATOM 792 N N A GLU A 1 107 ? 8.013 -28.013 -11.071 0.50 37.09 106 GLU A N 1
ATOM 793 N N B GLU A 1 107 ? 8.016 -28.021 -11.069 0.50 37.10 106 GLU A N 1
ATOM 794 C CA A GLU A 1 107 ? 9.130 -27.239 -10.556 0.50 37.61 106 GLU A CA 1
ATOM 795 C CA B GLU A 1 107 ? 9.121 -27.237 -10.540 0.50 37.62 106 GLU A CA 1
ATOM 796 C C A GLU A 1 107 ? 10.368 -28.111 -10.538 0.50 37.74 106 GLU A C 1
ATOM 797 C C B GLU A 1 107 ? 10.376 -28.093 -10.495 0.50 37.77 106 GLU A C 1
ATOM 798 O O A GLU A 1 107 ? 10.335 -29.243 -10.052 0.50 41.10 106 GLU A O 1
ATOM 799 O O B GLU A 1 107 ? 10.361 -29.200 -9.952 0.50 40.92 106 GLU A O 1
ATOM 810 N N . ILE A 1 108 ? 11.465 -27.570 -11.061 1.00 34.11 107 ILE A N 1
ATOM 811 C CA . ILE A 1 108 ? 12.707 -28.312 -11.126 1.00 36.40 107 ILE A CA 1
ATOM 812 C C . ILE A 1 108 ? 13.798 -27.755 -10.224 1.00 39.03 107 ILE A C 1
ATOM 813 O O . ILE A 1 108 ? 14.670 -28.521 -9.802 1.00 39.37 107 ILE A O 1
ATOM 818 N N . GLN A 1 109 ? 13.775 -26.471 -9.895 1.00 36.77 108 GLN A N 1
ATOM 819 C CA . GLN A 1 109 ? 14.839 -25.912 -9.083 1.00 39.76 108 GLN A CA 1
ATOM 820 C C . GLN A 1 109 ? 14.336 -24.606 -8.513 1.00 35.31 108 GLN A C 1
ATOM 821 O O . GLN A 1 109 ? 13.604 -23.889 -9.181 1.00 32.85 108 GLN A O 1
ATOM 827 N N . SER A 1 110 ? 14.701 -24.318 -7.279 1.00 36.64 109 SER A N 1
ATOM 828 C CA . SER A 1 110 ? 14.371 -23.061 -6.641 1.00 37.89 109 SER A CA 1
ATOM 829 C C . SER A 1 110 ? 15.645 -22.394 -6.145 1.00 34.13 109 SER A C 1
ATOM 830 O O . SER A 1 110 ? 16.585 -23.078 -5.717 1.00 34.45 109 SER A O 1
ATOM 833 N N . GLY A 1 111 ? 15.696 -21.080 -6.229 1.00 35.30 110 GLY A N 1
ATOM 834 C CA . GLY A 1 111 ? 16.685 -20.287 -5.535 1.00 33.08 110 GLY A CA 1
ATOM 835 C C . GLY A 1 111 ? 16.615 -20.457 -4.032 1.00 33.00 110 GLY A C 1
ATOM 836 O O . GLY A 1 111 ? 15.711 -21.115 -3.495 1.00 32.79 110 GLY A O 1
ATOM 837 N N . GLY A 1 112 ? 17.560 -19.847 -3.328 1.00 32.33 111 GLY A N 1
ATOM 838 C CA . GLY A 1 112 ? 17.661 -20.071 -1.908 1.00 33.46 111 GLY A CA 1
ATOM 839 C C . GLY A 1 112 ? 16.821 -19.159 -1.078 1.00 34.61 111 GLY A C 1
ATOM 840 O O . GLY A 1 112 ? 16.825 -19.267 0.151 1.00 37.59 111 GLY A O 1
ATOM 841 N N . GLY A 1 113 ? 16.078 -18.261 -1.718 1.00 32.31 112 GLY A N 1
ATOM 842 C CA . GLY A 1 113 ? 15.295 -17.308 -0.970 1.00 31.62 112 GLY A CA 1
ATOM 843 C C . GLY A 1 113 ? 16.047 -16.039 -0.640 1.00 32.57 112 GLY A C 1
ATOM 844 O O . GLY A 1 113 ? 17.239 -16.086 -0.284 1.00 34.76 112 GLY A O 1
ATOM 845 N N . THR A 1 114 ? 15.350 -14.905 -0.749 1.00 31.70 113 THR A N 1
ATOM 846 C CA . THR A 1 114 ? 15.821 -13.600 -0.296 1.00 30.38 113 THR A CA 1
ATOM 847 C C . THR A 1 114 ? 14.758 -13.042 0.630 1.00 27.52 113 THR A C 1
ATOM 848 O O . THR A 1 114 ? 13.604 -12.842 0.211 1.00 30.79 113 THR A O 1
ATOM 852 N N . GLU A 1 115 ? 15.113 -12.775 1.868 1.00 32.68 114 GLU A N 1
ATOM 853 C CA . GLU A 1 115 ? 14.170 -12.124 2.761 1.00 34.51 114 GLU A CA 1
ATOM 854 C C . GLU A 1 115 ? 14.226 -10.613 2.579 1.00 35.76 114 GLU A C 1
ATOM 855 O O . GLU A 1 115 ? 15.313 -10.026 2.490 1.00 39.25 114 GLU A O 1
ATOM 861 N N . VAL A 1 116 ? 13.049 -9.983 2.520 1.00 33.00 115 VAL A N 1
ATOM 862 C CA . VAL A 1 116 ? 12.923 -8.532 2.404 1.00 32.27 115 VAL A CA 1
ATOM 863 C C . VAL A 1 116 ? 12.573 -7.978 3.779 1.00 33.16 115 VAL A C 1
ATOM 864 O O . VAL A 1 116 ? 11.555 -8.365 4.357 1.00 32.16 115 VAL A O 1
ATOM 868 N N . TYR A 1 117 ? 13.410 -7.079 4.304 1.00 32.55 116 TYR A N 1
ATOM 869 C CA A TYR A 1 117 ? 13.172 -6.397 5.569 0.44 36.89 116 TYR A CA 1
ATOM 870 C CA B TYR A 1 117 ? 13.178 -6.400 5.572 0.56 36.95 116 TYR A CA 1
ATOM 871 C C . TYR A 1 117 ? 12.743 -4.973 5.251 1.00 37.90 116 TYR A C 1
ATOM 872 O O . TYR A 1 117 ? 13.490 -4.224 4.618 1.00 38.27 116 TYR A O 1
ATOM 889 N N . VAL A 1 118 ? 11.539 -4.601 5.678 1.00 37.18 117 VAL A N 1
ATOM 890 C CA . VAL A 1 118 ? 10.995 -3.279 5.383 1.00 38.01 117 VAL A CA 1
ATOM 891 C C . VAL A 1 118 ? 11.167 -2.409 6.617 1.00 41.19 117 VAL A C 1
ATOM 892 O O . VAL A 1 118 ? 10.678 -2.748 7.704 1.00 43.20 117 VAL A O 1
ATOM 896 N N . LEU A 1 119 ? 11.842 -1.282 6.449 1.00 42.41 118 LEU A N 1
ATOM 897 C CA . LEU A 1 119 ? 11.994 -0.313 7.518 1.00 50.00 118 LEU A CA 1
ATOM 898 C C . LEU A 1 119 ? 10.839 0.676 7.486 1.00 53.04 118 LEU A C 1
ATOM 899 O O . LEU A 1 119 ? 10.289 0.986 6.424 1.00 53.05 118 LEU A O 1
ATOM 904 N N . ALA A 1 120 ? 10.472 1.165 8.662 1.00 57.81 119 ALA A N 1
ATOM 905 C CA . ALA A 1 120 ? 9.426 2.177 8.777 1.00 62.67 119 ALA A CA 1
ATOM 906 C C . ALA A 1 120 ? 9.798 3.426 7.986 1.00 66.73 119 ALA A C 1
ATOM 907 O O . ALA A 1 120 ? 10.977 3.774 7.881 1.00 70.14 119 ALA A O 1
ATOM 924 N N . ARG B 2 3 ? 2.927 -3.065 -8.517 1.00 29.33 103 ARG B N 1
ATOM 925 C CA . ARG B 2 3 ? 4.240 -2.524 -8.114 1.00 26.69 103 ARG B CA 1
ATOM 926 C C . ARG B 2 3 ? 5.393 -3.463 -8.432 1.00 27.43 103 ARG B C 1
ATOM 927 O O . ARG B 2 3 ? 6.536 -3.163 -8.065 1.00 28.05 103 ARG B O 1
ATOM 935 N N . TYR B 2 4 ? 5.155 -4.558 -9.129 1.00 24.53 104 TYR B N 1
ATOM 936 C CA . TYR B 2 4 ? 6.192 -5.527 -9.467 1.00 24.13 104 TYR B CA 1
ATOM 937 C C . TYR B 2 4 ? 6.529 -5.384 -10.938 1.00 29.33 104 TYR B C 1
ATOM 938 O O . TYR B 2 4 ? 5.628 -5.299 -11.784 1.00 30.06 104 TYR B O 1
ATOM 947 N N . SER B 2 5 ? 7.833 -5.385 -11.254 1.00 24.24 105 SER B N 1
ATOM 948 C CA . SER B 2 5 ? 8.231 -5.347 -12.649 1.00 27.56 105 SER B CA 1
ATOM 949 C C . SER B 2 5 ? 9.527 -6.128 -12.818 1.00 27.42 105 SER B C 1
ATOM 950 O O . SER B 2 5 ? 10.243 -6.407 -11.842 1.00 29.11 105 SER B O 1
ATOM 953 N N . ALA B 2 6 ? 9.821 -6.488 -14.061 1.00 26.24 106 ALA B N 1
ATOM 954 C CA . ALA B 2 6 ? 11.096 -7.132 -14.361 1.00 25.40 106 ALA B CA 1
ATOM 955 C C . ALA B 2 6 ? 12.167 -6.085 -14.550 1.00 27.00 106 ALA B C 1
ATOM 956 O O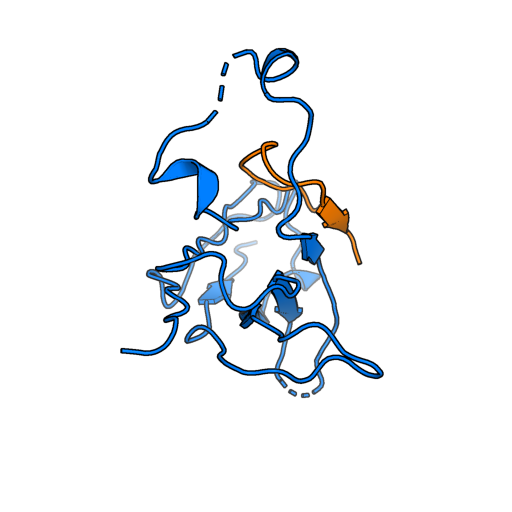 . ALA B 2 6 ? 11.939 -5.015 -15.111 1.00 27.45 106 ALA B O 1
ATOM 958 N N . VAL B 2 7 ? 13.385 -6.433 -14.112 1.00 26.60 107 VAL B N 1
ATOM 959 C CA . VAL B 2 7 ? 14.510 -5.560 -14.407 1.00 26.62 107 VAL B CA 1
ATOM 960 C C . VAL B 2 7 ? 14.772 -5.547 -15.903 1.00 28.45 107 VAL B C 1
ATOM 961 O O . VAL B 2 7 ? 14.982 -4.484 -16.511 1.00 35.24 107 VAL B O 1
ATOM 965 N N . TYR B 2 8 ? 14.750 -6.738 -16.520 1.00 25.90 108 TYR B N 1
ATOM 966 C CA . TYR B 2 8 ? 15.056 -6.806 -17.939 1.00 28.69 108 TYR B CA 1
ATOM 967 C C . TYR B 2 8 ? 13.806 -7.118 -18.747 1.00 28.41 108 TYR B C 1
ATOM 968 O O . TYR B 2 8 ? 12.937 -7.872 -18.292 1.00 27.95 108 TYR B O 1
ATOM 977 N N . SER B 2 9 ? 13.767 -6.593 -19.969 1.00 29.01 109 SER B N 1
ATOM 978 C CA A SER B 2 9 ? 12.640 -6.745 -20.883 0.52 32.83 109 SER B CA 1
ATOM 979 C CA B SER B 2 9 ? 12.633 -6.764 -20.870 0.48 32.80 109 SER B CA 1
ATOM 980 C C . SER B 2 9 ? 13.003 -7.592 -22.097 1.00 31.16 109 SER B C 1
ATOM 981 O O . SER B 2 9 ? 12.562 -7.317 -23.215 1.00 35.16 109 SER B O 1
ATOM 986 N N . ILE B 2 10 ? 13.829 -8.614 -21.890 1.00 28.74 110 ILE B N 1
ATOM 987 C CA . ILE B 2 10 ? 14.176 -9.550 -22.946 1.00 28.33 110 ILE B CA 1
ATOM 988 C C . ILE B 2 10 ? 13.105 -10.618 -23.068 1.00 27.43 110 ILE B C 1
ATOM 989 O O . ILE B 2 10 ? 12.715 -10.994 -24.186 1.00 29.78 110 ILE B O 1
ATOM 994 N N . HIS B 2 11 ? 12.684 -11.138 -21.940 1.00 24.05 111 HIS B N 1
ATOM 995 C CA . HIS B 2 11 ? 11.681 -12.204 -21.898 1.00 24.10 111 HIS B CA 1
ATOM 996 C C . HIS B 2 11 ? 10.346 -11.626 -21.473 1.00 29.56 111 HIS B C 1
ATOM 997 O O . HIS B 2 11 ? 10.294 -10.945 -20.450 1.00 27.13 111 HIS B O 1
ATOM 1004 N N . PRO B 2 12 ? 9.262 -11.899 -22.205 1.00 26.37 112 PRO B N 1
ATOM 1005 C CA . PRO B 2 12 ? 7.932 -11.461 -21.753 1.00 25.44 112 PRO B CA 1
ATOM 1006 C C . PRO B 2 12 ? 7.653 -11.952 -20.339 1.00 22.74 112 PRO B C 1
ATOM 1007 O O . PRO B 2 12 ? 8.054 -13.044 -19.939 1.00 23.98 112 PRO B O 1
ATOM 1011 N N . SER B 2 13 ? 7.051 -11.077 -19.541 1.00 22.79 113 SER B N 1
ATOM 1012 C CA . SER B 2 13 ? 6.852 -11.335 -18.133 1.00 22.02 113 SER B CA 1
ATOM 1013 C C . SER B 2 13 ? 5.615 -10.580 -17.651 1.00 22.47 113 SER B C 1
ATOM 1014 O O . SER B 2 13 ? 5.157 -9.638 -18.283 1.00 23.56 113 SER B O 1
ATOM 1017 N N . TRP B 2 14 ? 5.118 -10.994 -16.489 1.00 24.25 114 TRP B N 1
ATOM 1018 C CA . TRP B 2 14 ? 3.855 -10.439 -16.008 1.00 24.09 114 TRP B CA 1
ATOM 1019 C C . TRP B 2 14 ? 3.771 -10.634 -14.506 1.00 23.49 114 TRP B C 1
ATOM 1020 O O . TRP B 2 14 ? 4.279 -11.626 -13.963 1.00 23.72 114 TRP B O 1
ATOM 1031 N N . CYS B 2 15 ? 3.137 -9.667 -13.837 1.00 25.77 115 CYS B N 1
ATOM 1032 C CA . CYS B 2 15 ? 2.915 -9.817 -12.415 1.00 25.71 115 CYS B CA 1
ATOM 1033 C C . CYS B 2 15 ? 1.832 -10.867 -12.241 1.00 30.80 115 CYS B C 1
ATOM 1034 O O . CYS B 2 15 ? 1.014 -11.095 -13.139 1.00 30.13 115 CYS B O 1
ATOM 1037 N N . GLY B 2 16 ? 1.865 -11.552 -11.101 1.00 32.94 116 GLY B N 1
ATOM 1038 C CA . GLY B 2 16 ? 1.039 -12.737 -10.949 1.00 37.28 116 GLY B CA 1
ATOM 1039 C C . GLY B 2 16 ? 1.477 -13.860 -11.889 1.00 35.47 116 GLY B C 1
ATOM 1040 O O . GLY B 2 16 ? 2.699 -14.010 -12.252 1.00 30.87 116 GLY B O 1
#

Secondary structure (DSSP, 8-state):
----EE---SEEEEETTS-EEE--EES--PSP--EEEEE----EEEEEE-S----GGG----TTGGGB--EEE-S--GGG-EEEEEEEEE-SSS-EEEEE---EEEEEE-/-EEES--SS-EEE-

Radius of gyration: 14.25 Å; Cα contacts (8 Å, |Δi|>4): 343; chains: 2; bounding box: 24×35×42 Å

Foldseek 3Di:
DDKAKEFPAQEDEEEQQAKDKGWIFIPDCPPFWKKWKWFVVVTDTDDIDGLDDDDPVPPCDDSGRSGIPMDMDGRDDQVPFGKMKIWTWHPDPHIGTDYIYPIYTYHYHD/DDDDPDDPDDDDDD

CATH classification: 2.60.40.10

Sequence (124 aa):
TEVKVIIQPEKS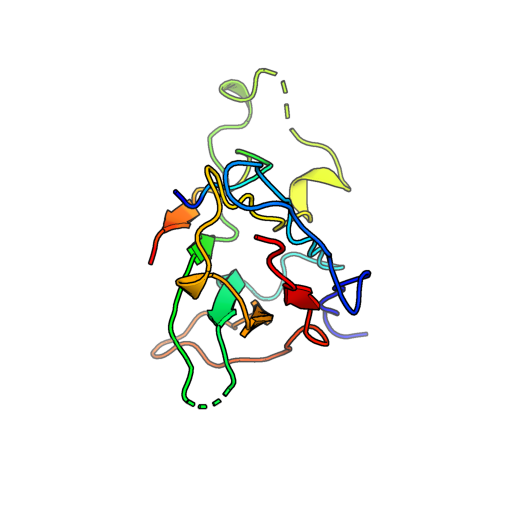VVSVAAGDSTVLNCTLTSLLPVGPIRWYRGVSRQLIIYSFTTEHFPRVTNVATKRSNLDFSIRRISNNVTPEDAGTYYCVKFQQRGSPDTEEIQSGGGTEVYYVLARYSAVYSSIHPSWCG

B-factor: mean 38.58, std 14.52, range [21.1, 99.75]

Nearest PDB structures (foldseek):
  6lyc-assembly1_A  TM=1.009E+00  e=1.706E-23  Mus musculus
  2jjs-assembly1_A  TM=8.539E-01  e=2.097E-15  Homo sapiens
  2uv3-assembly1_B  TM=8.463E-01  e=2.097E-15  Homo sapiens
  6bit-assembly2_G  TM=8.374E-01  e=1.277E-14  Homo sapiens
  2wng-assembly1_A  TM=8.397E-01  e=2.978E-14  Homo sapiens